Protein AF-A0A923IPF2-F1 (afdb_monomer_lite)

Secondary structure (DSSP, 8-state):
--HHHHSSTTHHHHHHHHHHSEEESSTT-S-EEEEEE--HHHHHHHHHHHHTT----SHHHHHHHHHHHHHHHHHHHHHHSSPPPP---EEEEE-S---HHHHHHHHHHHHHHTTTEEEEEEES-HHHHHHHHH-TT----

Structure (mmCIF, N/CA/C/O backbone):
data_AF-A0A923IPF2-F1
#
_entry.id   AF-A0A923IPF2-F1
#
loop_
_atom_site.group_PDB
_atom_site.id
_atom_site.type_symbol
_at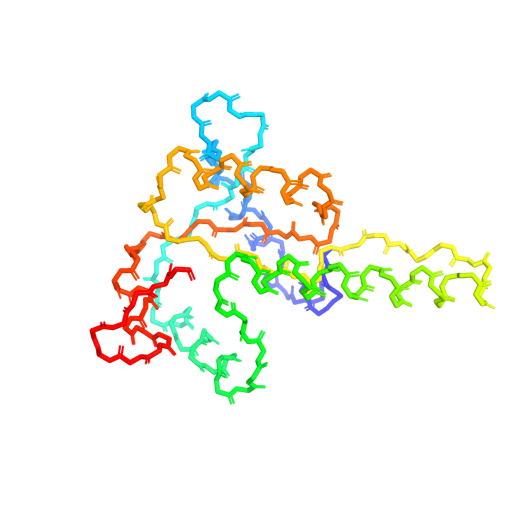om_site.label_atom_id
_atom_site.label_alt_id
_atom_site.label_comp_id
_atom_site.label_asym_id
_atom_site.label_entity_id
_atom_site.label_seq_id
_atom_site.pdbx_PDB_ins_code
_atom_site.Cartn_x
_atom_site.Cartn_y
_atom_site.Cartn_z
_atom_site.occupancy
_atom_site.B_iso_or_equiv
_atom_site.auth_seq_id
_atom_site.auth_comp_id
_atom_site.auth_asym_id
_atom_site.auth_atom_id
_atom_site.pdbx_PDB_model_num
ATOM 1 N N . MET A 1 1 ? 7.835 1.726 -13.791 1.00 77.25 1 MET A N 1
ATOM 2 C CA . MET A 1 1 ? 6.534 1.223 -13.284 1.00 77.25 1 MET A CA 1
ATOM 3 C C . MET A 1 1 ? 6.360 -0.240 -13.709 1.00 77.25 1 MET A C 1
ATOM 5 O O . MET A 1 1 ? 7.258 -0.771 -14.358 1.00 77.25 1 MET A O 1
ATOM 9 N N . PRO A 1 2 ? 5.300 -0.971 -13.310 1.00 80.44 2 PRO A N 1
ATOM 10 C CA . PRO A 1 2 ? 4.988 -2.264 -13.922 1.00 80.44 2 PRO A CA 1
ATOM 11 C C . PRO A 1 2 ? 4.687 -2.115 -15.422 1.00 80.44 2 PRO A C 1
ATOM 13 O O . PRO A 1 2 ? 3.990 -1.182 -15.810 1.00 80.44 2 PRO A O 1
ATOM 16 N N . LYS A 1 3 ? 5.140 -3.061 -16.258 1.00 82.31 3 LYS A N 1
ATOM 17 C CA . LYS A 1 3 ? 4.941 -3.012 -17.723 1.00 82.31 3 LYS A CA 1
ATOM 18 C C . LYS A 1 3 ? 3.469 -2.905 -18.137 1.00 82.31 3 LYS A C 1
ATOM 20 O O . LYS A 1 3 ? 3.156 -2.226 -19.107 1.00 82.31 3 LYS A O 1
ATOM 25 N N . SER A 1 4 ? 2.567 -3.559 -17.405 1.00 83.62 4 SER A N 1
ATOM 26 C CA . SER A 1 4 ? 1.121 -3.481 -17.654 1.00 83.62 4 SER A CA 1
ATOM 27 C C . SER A 1 4 ? 0.564 -2.074 -17.441 1.00 83.62 4 SER A C 1
ATOM 29 O O . SER A 1 4 ? -0.339 -1.667 -18.153 1.00 83.62 4 SER A O 1
ATOM 31 N N . VAL A 1 5 ? 1.125 -1.317 -16.495 1.00 81.62 5 VAL A N 1
ATOM 32 C CA . VAL A 1 5 ? 0.741 0.078 -16.243 1.00 81.62 5 VAL A CA 1
ATOM 33 C C . VAL A 1 5 ? 1.341 1.004 -17.300 1.00 81.62 5 VAL A C 1
ATOM 35 O O . VAL A 1 5 ? 0.692 1.948 -17.728 1.00 81.62 5 VAL A O 1
ATOM 38 N N . GLU A 1 6 ? 2.571 0.731 -17.738 1.00 82.00 6 GLU A N 1
ATOM 39 C CA . GLU A 1 6 ? 3.253 1.516 -18.780 1.00 82.00 6 GLU A CA 1
ATOM 40 C C . GLU A 1 6 ? 2.613 1.352 -20.164 1.00 82.00 6 GLU A C 1
ATOM 42 O O . GLU A 1 6 ? 2.660 2.275 -20.969 1.00 82.00 6 GLU A O 1
ATOM 47 N N . SER A 1 7 ? 2.021 0.187 -20.434 1.00 86.56 7 SER A N 1
ATOM 48 C CA . SER A 1 7 ? 1.327 -0.112 -21.694 1.00 86.56 7 SER A CA 1
ATOM 49 C C . SER A 1 7 ? -0.161 0.252 -21.683 1.00 86.56 7 SER A C 1
ATOM 51 O O . SER A 1 7 ? -0.789 0.230 -22.740 1.00 86.56 7 SER A O 1
ATOM 53 N N . ASP A 1 8 ? -0.731 0.608 -20.527 1.00 89.19 8 ASP A N 1
ATOM 54 C CA . ASP A 1 8 ? -2.112 1.084 -20.440 1.00 89.19 8 ASP A CA 1
ATOM 55 C C . ASP A 1 8 ? -2.200 2.521 -20.999 1.00 89.19 8 ASP A C 1
ATOM 57 O O . ASP A 1 8 ? -1.417 3.382 -20.584 1.00 89.19 8 ASP A O 1
ATOM 61 N N . PRO A 1 9 ? -3.163 2.834 -21.888 1.00 88.94 9 PRO A N 1
ATOM 62 C CA . PRO A 1 9 ? -3.359 4.188 -22.415 1.00 88.94 9 PRO A CA 1
ATOM 63 C C . PRO A 1 9 ? -3.550 5.266 -21.335 1.00 88.94 9 PRO A C 1
ATOM 65 O O . PRO A 1 9 ? -3.252 6.438 -21.562 1.00 88.94 9 PRO A O 1
ATOM 68 N N . ARG A 1 10 ? -4.020 4.883 -20.142 1.00 89.81 10 ARG A N 1
ATOM 69 C CA . ARG A 1 10 ? -4.209 5.769 -18.982 1.00 89.81 10 ARG A CA 1
ATOM 70 C C . ARG A 1 10 ? -2.932 5.955 -18.160 1.00 89.81 10 ARG A C 1
ATOM 72 O O . ARG A 1 10 ? -2.909 6.789 -17.255 1.00 89.81 10 ARG A O 1
ATOM 79 N N . GLY A 1 11 ? -1.863 5.217 -18.462 1.00 85.56 11 GLY A N 1
ATOM 80 C CA . GLY A 1 11 ? -0.582 5.247 -17.753 1.00 85.56 11 GLY A CA 1
ATOM 81 C C . GLY A 1 11 ? -0.002 6.657 -17.570 1.00 85.56 11 GLY A C 1
ATOM 82 O O . GLY A 1 11 ? 0.313 7.027 -16.436 1.00 85.56 11 GLY A O 1
ATOM 83 N N . PRO A 1 12 ? 0.080 7.501 -18.619 1.00 86.06 12 PRO A N 1
ATOM 84 C CA . PRO A 1 12 ? 0.563 8.876 -18.482 1.00 86.06 12 PRO A CA 1
ATOM 85 C C . PRO A 1 12 ? -0.293 9.739 -17.545 1.00 86.06 12 PRO A C 1
ATOM 87 O O . PRO A 1 12 ? 0.246 10.552 -16.792 1.00 86.06 12 PRO A O 1
ATOM 90 N N . GLN A 1 13 ? -1.617 9.559 -17.559 1.00 86.44 13 GLN A N 1
ATOM 91 C CA . GLN A 1 13 ? -2.526 10.300 -16.683 1.00 86.44 13 GLN A CA 1
ATOM 92 C C . GLN A 1 13 ? -2.397 9.841 -15.229 1.00 86.44 13 GLN A C 1
ATOM 94 O O . GLN A 1 13 ? -2.332 10.676 -14.330 1.00 86.44 13 GLN A O 1
ATOM 99 N N . LEU A 1 14 ? -2.271 8.532 -14.998 1.00 86.12 14 LEU A N 1
ATOM 100 C CA . LEU A 1 14 ? -1.982 7.984 -13.675 1.00 86.12 14 LEU A CA 1
ATOM 101 C C . LEU A 1 14 ? -0.670 8.549 -13.118 1.00 86.12 14 LEU A C 1
ATOM 103 O O . LEU A 1 14 ? -0.637 9.005 -11.979 1.00 86.12 14 LEU A O 1
ATOM 107 N N . LEU A 1 15 ? 0.398 8.564 -13.922 1.00 83.44 15 LEU A N 1
ATOM 108 C CA . LEU A 1 15 ? 1.685 9.130 -13.516 1.00 83.44 15 LEU A CA 1
ATOM 109 C C . LEU A 1 15 ? 1.562 10.606 -13.145 1.00 83.44 15 LEU A C 1
ATOM 111 O O . LEU A 1 15 ? 2.037 10.996 -12.080 1.00 83.44 15 LEU A O 1
ATOM 115 N N . ARG A 1 16 ? 0.871 11.407 -13.968 1.00 85.00 16 ARG A N 1
ATOM 116 C CA . ARG A 1 16 ? 0.588 12.811 -13.641 1.00 85.00 16 ARG A CA 1
ATOM 117 C C . ARG A 1 16 ? -0.132 12.922 -12.301 1.00 85.00 16 ARG A C 1
ATOM 119 O O . ARG A 1 16 ? 0.372 13.608 -11.418 1.00 85.00 16 ARG A O 1
ATOM 126 N N . ASN A 1 17 ? -1.221 12.181 -12.105 1.00 84.69 17 ASN A N 1
ATOM 127 C CA . ASN A 1 17 ? -2.006 12.223 -10.870 1.00 84.69 17 ASN A CA 1
ATOM 128 C C . ASN A 1 17 ? -1.167 11.875 -9.630 1.00 84.69 17 ASN A C 1
ATOM 130 O O . ASN A 1 17 ? -1.261 12.579 -8.622 1.00 84.69 17 ASN A O 1
ATOM 134 N N . LEU A 1 18 ? -0.310 10.852 -9.728 1.00 83.62 18 LEU A N 1
ATOM 135 C CA . LEU A 1 18 ? 0.611 10.446 -8.661 1.00 83.62 18 LEU A CA 1
ATOM 136 C C . LEU A 1 18 ? 1.695 11.499 -8.379 1.00 83.62 18 LEU A C 1
ATOM 138 O O . LEU A 1 18 ? 2.171 11.596 -7.253 1.00 83.62 18 LEU A O 1
ATOM 142 N N . THR A 1 19 ? 2.086 12.299 -9.373 1.00 84.19 19 THR A N 1
ATOM 143 C CA . THR A 1 19 ? 3.084 13.370 -9.194 1.00 84.19 19 THR A CA 1
ATOM 144 C C . THR A 1 19 ? 2.495 14.712 -8.759 1.00 84.19 19 THR A C 1
ATOM 146 O O . THR A 1 19 ? 3.188 15.499 -8.123 1.00 84.19 19 THR A O 1
ATOM 149 N N . THR A 1 20 ? 1.225 14.990 -9.067 1.00 85.12 20 THR A N 1
ATOM 150 C CA . THR A 1 20 ? 0.578 16.277 -8.757 1.00 85.12 20 THR A CA 1
ATOM 151 C C . THR A 1 20 ? 0.094 16.358 -7.308 1.00 85.12 20 THR A C 1
ATOM 153 O O . THR A 1 20 ? 0.134 17.428 -6.706 1.00 85.12 20 THR A O 1
ATOM 156 N N . HIS A 1 21 ? -0.318 15.237 -6.712 1.00 84.75 21 HIS A N 1
ATOM 157 C CA . HIS A 1 21 ? -0.905 15.202 -5.366 1.00 84.75 21 HIS A CA 1
ATOM 158 C C . HIS A 1 21 ? 0.072 14.667 -4.318 1.00 84.75 21 HIS A C 1
ATOM 160 O O . HIS A 1 21 ? -0.275 13.819 -3.499 1.00 84.75 21 HIS A O 1
ATOM 166 N N . ILE A 1 22 ? 1.317 15.146 -4.346 1.00 90.44 22 ILE A N 1
ATOM 167 C CA . ILE A 1 22 ? 2.341 14.725 -3.388 1.00 90.44 22 ILE A CA 1
ATOM 168 C C . ILE A 1 22 ? 2.198 15.507 -2.073 1.00 90.44 22 ILE A C 1
ATOM 170 O O . ILE A 1 22 ? 2.011 16.729 -2.052 1.00 90.44 22 ILE A O 1
ATOM 174 N N . ARG A 1 23 ? 2.307 14.787 -0.954 1.00 89.94 23 ARG A N 1
ATOM 175 C CA . ARG A 1 23 ? 2.449 15.333 0.401 1.00 89.94 23 ARG A CA 1
ATOM 176 C C . ARG A 1 23 ? 3.635 14.676 1.088 1.00 89.94 23 ARG A C 1
ATOM 178 O O . ARG A 1 23 ? 3.929 13.511 0.830 1.00 89.94 23 ARG A O 1
ATOM 185 N N . LEU A 1 24 ? 4.306 15.409 1.972 1.00 91.25 24 LEU A N 1
ATOM 186 C CA . LEU A 1 24 ? 5.349 14.812 2.802 1.00 91.25 24 LEU A CA 1
ATOM 187 C C . LEU A 1 24 ? 4.743 13.705 3.673 1.00 91.25 24 LEU A C 1
ATOM 189 O O . LEU A 1 24 ? 3.622 13.831 4.182 1.00 91.25 24 LEU A O 1
ATOM 193 N N . LEU A 1 25 ? 5.492 12.615 3.838 1.00 89.81 25 LEU A N 1
ATOM 194 C CA . LEU A 1 25 ? 5.092 11.495 4.685 1.00 89.81 25 LEU A CA 1
ATOM 195 C C . LEU A 1 25 ? 4.852 11.957 6.133 1.00 89.81 25 LEU A C 1
ATOM 197 O O . LEU A 1 25 ? 3.851 11.577 6.734 1.00 89.81 25 LEU A O 1
ATOM 201 N N . ARG A 1 26 ? 5.729 12.825 6.644 1.00 86.94 26 ARG A N 1
ATOM 202 C CA . ARG A 1 26 ? 5.623 13.563 7.916 1.00 86.94 26 ARG A CA 1
ATOM 203 C C . ARG A 1 26 ? 6.290 14.933 7.757 1.00 86.94 26 ARG A C 1
ATOM 205 O O . ARG A 1 26 ? 7.039 15.112 6.798 1.00 86.94 26 ARG A O 1
ATOM 212 N N . GLN A 1 27 ? 6.050 15.872 8.676 1.00 80.31 27 GLN A N 1
ATOM 213 C CA . GLN A 1 27 ? 6.526 17.264 8.554 1.00 80.31 27 GLN A CA 1
ATOM 214 C C . GLN A 1 27 ? 8.040 17.391 8.300 1.00 80.31 27 GLN A C 1
ATOM 216 O O . GLN A 1 27 ? 8.454 18.254 7.537 1.00 80.31 27 GLN A O 1
ATOM 221 N N . GLU A 1 28 ? 8.851 16.511 8.886 1.00 84.56 28 GLU A N 1
ATOM 222 C CA . GLU A 1 28 ? 10.317 16.524 8.756 1.00 84.56 28 GLU A CA 1
ATOM 223 C C . GLU A 1 28 ? 10.862 15.488 7.755 1.00 84.56 28 GLU A C 1
ATOM 225 O O . GLU A 1 28 ? 12.066 15.236 7.719 1.00 84.56 28 GLU A O 1
ATOM 230 N N . SER A 1 29 ? 10.004 14.797 6.997 1.00 85.19 29 SER A N 1
ATOM 231 C CA . SER A 1 29 ? 10.480 13.799 6.034 1.00 85.19 29 SER A CA 1
ATOM 232 C C . SER A 1 29 ? 10.816 14.440 4.697 1.00 85.19 29 SER A C 1
ATOM 234 O O . SER A 1 29 ? 10.097 15.302 4.207 1.00 85.19 29 SER A O 1
ATOM 236 N N . GLU A 1 30 ? 11.868 13.937 4.061 1.00 87.56 30 GLU A N 1
ATOM 237 C CA . GLU A 1 30 ? 12.219 14.251 2.672 1.00 87.56 30 GLU A CA 1
ATOM 238 C C . GLU A 1 30 ? 11.399 13.420 1.669 1.00 87.56 30 GLU A C 1
ATOM 240 O O . GLU A 1 30 ? 11.456 13.651 0.461 1.00 87.56 30 GLU A O 1
ATOM 245 N N . ILE A 1 31 ? 10.650 12.420 2.149 1.00 90.06 31 ILE A N 1
ATOM 246 C CA . ILE A 1 31 ? 9.885 11.510 1.300 1.00 90.06 31 ILE A CA 1
ATOM 247 C C . ILE A 1 31 ? 8.491 12.087 1.064 1.00 90.06 31 ILE A C 1
ATOM 249 O O . ILE A 1 31 ? 7.642 12.119 1.958 1.00 90.06 31 ILE A O 1
ATOM 253 N N . GLY A 1 32 ? 8.244 12.493 -0.179 1.00 91.25 32 GLY A N 1
ATOM 254 C CA . GLY A 1 32 ? 6.908 12.780 -0.682 1.00 91.25 32 GLY A CA 1
ATOM 255 C C . GLY A 1 32 ? 6.184 11.502 -1.102 1.00 91.25 32 GLY A C 1
ATOM 256 O O . GLY A 1 32 ? 6.755 10.663 -1.798 1.00 91.25 32 GLY A O 1
ATOM 257 N N . ILE A 1 33 ? 4.917 11.369 -0.714 1.00 92.94 33 ILE A N 1
ATOM 258 C CA . ILE A 1 33 ? 4.030 10.297 -1.170 1.00 92.94 33 ILE A CA 1
ATOM 259 C C . ILE A 1 33 ? 2.775 10.877 -1.838 1.00 92.94 33 ILE A C 1
ATOM 261 O O . ILE A 1 33 ? 2.273 11.915 -1.394 1.00 92.94 33 ILE A O 1
ATOM 265 N N . PRO A 1 34 ? 2.252 10.242 -2.900 1.00 94.12 34 PRO A N 1
ATOM 266 C CA . PRO A 1 34 ? 0.958 10.593 -3.468 1.00 94.12 34 PRO A CA 1
ATOM 267 C C . PRO A 1 34 ? -0.174 10.391 -2.461 1.00 94.12 34 PRO A C 1
ATOM 269 O O . PRO A 1 34 ? -0.189 9.416 -1.702 1.00 94.12 34 PRO A O 1
ATOM 272 N N . VAL A 1 35 ? -1.148 11.292 -2.519 1.00 93.00 35 VAL A N 1
ATOM 273 C CA . VAL A 1 35 ? -2.436 11.185 -1.836 1.00 93.00 35 VAL A CA 1
ATOM 274 C C . VAL A 1 35 ? -3.517 10.884 -2.868 1.00 93.00 35 VAL A C 1
ATOM 276 O O . VAL A 1 35 ? -3.547 11.502 -3.932 1.00 93.00 35 VAL A O 1
ATOM 279 N N . ALA A 1 36 ? -4.386 9.925 -2.565 1.00 91.38 36 ALA A N 1
ATOM 280 C CA . ALA A 1 36 ? -5.497 9.539 -3.420 1.00 91.38 36 ALA A CA 1
ATOM 281 C C . ALA A 1 36 ? -6.806 9.477 -2.625 1.00 91.38 36 ALA A C 1
ATOM 283 O O . ALA A 1 36 ? -6.862 8.878 -1.550 1.00 91.38 36 ALA A O 1
ATOM 284 N N . GLY A 1 37 ? -7.863 10.056 -3.193 1.00 92.00 37 GLY A N 1
ATOM 285 C CA . GLY A 1 37 ? -9.220 9.911 -2.678 1.00 92.00 37 GLY A CA 1
ATOM 286 C C . GLY A 1 37 ? -9.718 8.470 -2.800 1.00 92.00 37 GLY A C 1
ATOM 287 O O . GLY A 1 37 ? -9.369 7.757 -3.747 1.00 92.00 37 GLY A O 1
ATOM 288 N N . MET A 1 38 ? -10.546 8.032 -1.851 1.00 92.62 38 MET A N 1
ATOM 289 C CA . MET A 1 38 ? -11.202 6.728 -1.934 1.00 92.62 38 MET A CA 1
ATOM 290 C C . MET A 1 38 ? -12.412 6.806 -2.877 1.00 92.62 38 MET A C 1
ATOM 292 O O . MET A 1 38 ? -13.420 7.422 -2.541 1.00 92.62 38 MET A O 1
ATOM 296 N N . THR A 1 39 ? -12.323 6.170 -4.047 1.00 93.25 39 THR A N 1
ATOM 297 C CA . THR A 1 39 ? -13.455 6.016 -4.982 1.00 93.25 39 THR A CA 1
ATOM 298 C C . THR A 1 39 ? -14.072 4.622 -4.878 1.00 93.25 39 THR A C 1
ATOM 300 O O . THR A 1 39 ? -13.476 3.707 -4.300 1.00 93.25 39 THR A O 1
ATOM 303 N N . LEU A 1 40 ? -15.260 4.431 -5.462 1.00 93.44 40 LEU A N 1
ATOM 304 C CA . LEU A 1 40 ? -15.918 3.123 -5.493 1.00 93.44 40 LEU A CA 1
ATOM 305 C C . LEU A 1 40 ? -15.075 2.085 -6.249 1.00 93.44 40 LEU A C 1
ATOM 307 O O . LEU A 1 40 ? -14.894 0.969 -5.766 1.00 93.44 40 LEU A O 1
ATOM 311 N N . GLU A 1 41 ? -14.498 2.471 -7.384 1.00 93.44 41 GLU A N 1
ATOM 312 C CA . G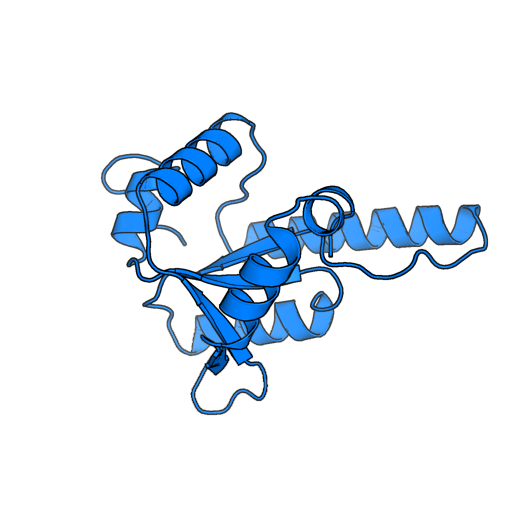LU A 1 41 ? -13.663 1.609 -8.223 1.00 93.44 41 GLU A CA 1
ATOM 313 C C . GLU A 1 41 ? -12.377 1.209 -7.497 1.00 93.44 41 GLU A C 1
ATOM 315 O O . GLU A 1 41 ? -11.950 0.054 -7.564 1.00 93.44 41 GLU A O 1
ATOM 320 N N . LEU A 1 42 ? -11.764 2.145 -6.762 1.00 93.06 42 LEU A N 1
ATOM 321 C CA . LEU A 1 42 ? -10.608 1.836 -5.927 1.00 93.06 42 LEU A CA 1
ATOM 322 C C . LEU A 1 42 ? -10.997 0.860 -4.813 1.00 93.06 42 LEU A C 1
ATOM 324 O O . LEU A 1 42 ? -10.303 -0.131 -4.597 1.00 93.06 42 LEU A O 1
ATOM 328 N N . ALA A 1 43 ? -12.123 1.095 -4.141 1.00 95.38 43 ALA A N 1
ATOM 329 C CA . ALA A 1 43 ? -12.615 0.213 -3.092 1.00 95.38 43 ALA A CA 1
ATOM 330 C C . ALA A 1 43 ? -12.885 -1.213 -3.613 1.00 95.38 43 ALA A C 1
ATOM 332 O O . ALA A 1 43 ? -12.497 -2.192 -2.971 1.00 95.38 43 ALA A O 1
ATOM 333 N N . GLU A 1 44 ? -13.493 -1.351 -4.792 1.00 96.50 44 GLU A N 1
ATOM 334 C CA . GLU A 1 44 ? -13.705 -2.639 -5.465 1.00 96.50 44 GLU A CA 1
ATOM 335 C C . GLU A 1 44 ? -12.392 -3.331 -5.828 1.00 96.50 44 GLU A C 1
ATOM 337 O O . GLU A 1 44 ? -12.218 -4.516 -5.528 1.00 96.50 44 GLU A O 1
ATOM 342 N N . ALA A 1 45 ? -11.437 -2.595 -6.402 1.00 95.25 45 ALA A N 1
ATOM 343 C CA . ALA A 1 45 ? -10.122 -3.127 -6.741 1.00 95.25 45 ALA A CA 1
ATOM 344 C C . ALA A 1 45 ? -9.376 -3.638 -5.498 1.00 95.25 45 ALA A C 1
ATOM 346 O O . ALA A 1 45 ? -8.775 -4.715 -5.530 1.00 95.25 45 ALA A O 1
ATOM 347 N N . LEU A 1 46 ? -9.454 -2.907 -4.382 1.00 95.62 46 LEU A N 1
ATOM 348 C CA . LEU A 1 46 ? -8.851 -3.304 -3.110 1.00 95.62 46 LEU A CA 1
ATOM 349 C C . LEU A 1 46 ? -9.507 -4.559 -2.524 1.00 95.62 46 LEU A C 1
ATOM 351 O O . LEU A 1 46 ? -8.795 -5.478 -2.111 1.00 95.62 46 LEU A O 1
ATOM 355 N N . ARG A 1 47 ? -10.844 -4.650 -2.546 1.00 95.75 47 ARG A N 1
ATOM 356 C CA . ARG A 1 47 ? -11.568 -5.860 -2.120 1.00 95.75 47 ARG A CA 1
ATOM 357 C C . ARG A 1 47 ? -11.216 -7.066 -2.985 1.00 95.75 47 ARG A C 1
ATOM 359 O O . ARG A 1 47 ? -10.947 -8.144 -2.455 1.00 95.75 47 ARG A O 1
ATOM 366 N N . SER A 1 48 ? -11.152 -6.881 -4.303 1.00 96.69 48 SER A N 1
ATOM 367 C CA . SER A 1 48 ? -10.744 -7.932 -5.235 1.00 96.69 48 SER A CA 1
ATOM 368 C C . SER A 1 48 ? -9.319 -8.409 -4.935 1.00 96.69 48 SER A C 1
ATOM 370 O O . SER A 1 48 ? -9.098 -9.607 -4.767 1.00 96.69 48 SER A O 1
ATOM 372 N N . ALA A 1 49 ? -8.357 -7.494 -4.781 1.00 95.81 49 ALA A N 1
ATOM 373 C CA . ALA A 1 49 ? -6.976 -7.839 -4.437 1.00 95.81 49 ALA A CA 1
ATOM 374 C C . ALA A 1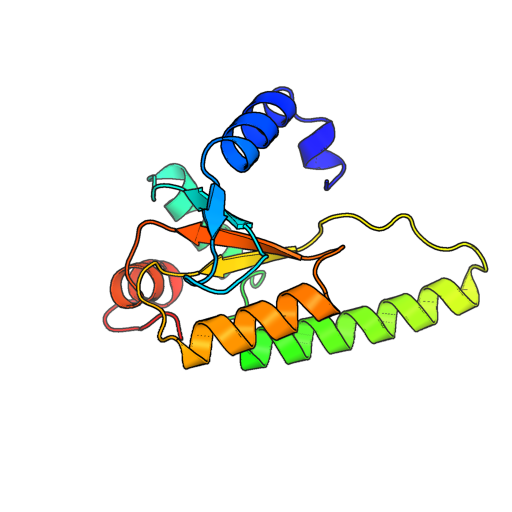 49 ? -6.876 -8.582 -3.092 1.00 95.81 49 ALA A C 1
ATOM 376 O O . ALA A 1 49 ? -6.097 -9.529 -2.953 1.00 95.81 49 ALA A O 1
ATOM 377 N N . TYR A 1 50 ? -7.684 -8.187 -2.104 1.00 95.19 50 TYR A N 1
ATOM 378 C CA . TYR A 1 50 ? -7.761 -8.883 -0.823 1.00 95.19 50 TYR A CA 1
ATOM 379 C C . TYR A 1 50 ? -8.300 -10.309 -0.974 1.00 95.19 50 TYR A C 1
ATOM 381 O O . TYR A 1 50 ? -7.650 -11.248 -0.515 1.00 95.19 50 TYR A O 1
ATOM 389 N N . SER A 1 51 ? -9.423 -10.492 -1.678 1.00 94.62 51 SER A N 1
ATOM 390 C CA . SER A 1 51 ? -10.001 -11.821 -1.938 1.00 94.62 51 SER A CA 1
ATOM 391 C C . SER A 1 51 ? -9.057 -12.748 -2.714 1.00 94.62 51 SER A C 1
ATOM 393 O O . SER A 1 51 ? -9.049 -13.955 -2.486 1.00 94.62 51 SER A O 1
ATOM 395 N N . ALA A 1 52 ? -8.194 -12.183 -3.562 1.00 96.12 52 ALA A N 1
ATOM 396 C CA . ALA A 1 52 ? -7.164 -12.910 -4.299 1.00 96.12 52 ALA A CA 1
ATOM 397 C C . ALA A 1 52 ? -5.909 -13.235 -3.459 1.00 96.12 52 ALA A C 1
ATOM 399 O O . ALA A 1 52 ? -4.932 -13.765 -3.990 1.00 96.12 52 ALA A O 1
ATOM 400 N N . GLY A 1 53 ? -5.883 -12.885 -2.166 1.00 94.44 53 GLY A N 1
ATOM 401 C CA . GLY A 1 53 ? -4.740 -13.122 -1.277 1.00 94.44 53 GLY A CA 1
ATOM 402 C C . GLY A 1 53 ? -3.515 -12.251 -1.584 1.00 94.44 53 GLY A C 1
ATOM 403 O O . GLY A 1 53 ? -2.401 -12.583 -1.179 1.00 94.44 53 GLY A O 1
ATOM 404 N N . GLN A 1 54 ? -3.696 -11.143 -2.308 1.00 94.56 54 GLN A N 1
ATOM 405 C CA . GLN A 1 54 ? -2.608 -10.255 -2.739 1.00 94.56 54 GLN A CA 1
ATOM 406 C C . GLN A 1 54 ? -2.312 -9.136 -1.733 1.00 94.56 54 GLN A C 1
ATOM 408 O O . GLN A 1 54 ? -1.312 -8.430 -1.863 1.00 94.56 54 GLN A O 1
ATOM 413 N N . VAL A 1 55 ? -3.169 -8.976 -0.724 1.00 94.31 55 VAL A N 1
ATOM 414 C CA . VAL A 1 55 ? -3.050 -7.939 0.302 1.00 94.31 55 VAL A CA 1
ATOM 415 C C . VAL A 1 55 ? -2.430 -8.521 1.565 1.00 94.31 55 VAL A C 1
ATOM 417 O O . VAL A 1 55 ? -2.869 -9.541 2.096 1.00 94.31 55 VAL A O 1
ATOM 420 N N . VAL A 1 56 ? -1.424 -7.823 2.085 1.00 93.44 56 VAL A N 1
ATOM 421 C CA . VAL A 1 56 ? -0.839 -8.092 3.397 1.00 93.44 56 VAL A CA 1
ATOM 422 C C . VAL A 1 56 ? -1.297 -7.000 4.353 1.00 93.44 56 VAL A C 1
ATOM 424 O O . VAL A 1 56 ? -1.112 -5.818 4.082 1.00 93.44 56 VAL A O 1
ATOM 427 N N . ARG A 1 57 ? -1.898 -7.405 5.471 1.00 90.81 57 ARG A N 1
ATOM 428 C CA . ARG A 1 57 ? -2.259 -6.508 6.575 1.00 90.81 57 ARG A CA 1
ATOM 429 C C . ARG A 1 57 ? -1.055 -6.297 7.487 1.00 90.81 57 ARG A C 1
ATOM 431 O O . ARG A 1 57 ? -0.355 -7.270 7.743 1.00 90.81 57 ARG A O 1
ATOM 438 N N . SER A 1 58 ? -0.919 -5.097 8.036 1.00 89.75 58 SER A N 1
ATOM 439 C CA . SER A 1 58 ? 0.132 -4.635 8.943 1.00 89.75 58 SER A CA 1
ATOM 440 C C . SER A 1 58 ? 1.521 -4.427 8.383 1.00 89.75 58 SER A C 1
ATOM 442 O O . SER A 1 58 ? 2.020 -5.163 7.527 1.00 89.75 58 SER A O 1
ATOM 444 N N . LEU A 1 59 ? 2.160 -3.396 8.939 1.00 91.06 59 LEU A N 1
ATOM 445 C CA . LEU A 1 59 ? 3.506 -2.983 8.576 1.00 91.06 59 LEU A CA 1
ATOM 446 C C . LEU A 1 59 ? 4.524 -4.100 8.814 1.00 91.06 59 LEU A C 1
ATOM 448 O O . LEU A 1 59 ? 5.293 -4.432 7.922 1.00 91.06 59 LEU A O 1
ATOM 452 N N . GLU A 1 60 ? 4.465 -4.754 9.971 1.00 92.50 60 GLU A N 1
ATOM 453 C CA . GLU A 1 60 ? 5.382 -5.842 10.318 1.00 92.50 60 GLU A CA 1
ATOM 454 C C . GLU A 1 60 ? 5.328 -6.997 9.303 1.00 92.50 60 GLU A C 1
ATOM 456 O O . GLU A 1 60 ? 6.356 -7.532 8.877 1.00 92.50 60 GLU A O 1
ATOM 461 N N . LYS A 1 61 ? 4.124 -7.401 8.879 1.00 93.81 61 LYS A N 1
ATOM 462 C CA . LYS A 1 61 ? 3.989 -8.464 7.877 1.00 93.81 61 LYS A CA 1
ATOM 463 C C . LYS A 1 61 ? 4.454 -7.989 6.505 1.00 93.81 61 LYS A C 1
ATOM 465 O O . LYS A 1 61 ? 5.068 -8.779 5.784 1.00 93.81 61 LYS A O 1
ATOM 470 N N . ALA A 1 62 ? 4.196 -6.729 6.151 1.00 93.50 62 ALA A N 1
ATOM 471 C CA . ALA A 1 62 ? 4.696 -6.134 4.917 1.00 93.50 62 ALA A CA 1
ATOM 472 C C . ALA A 1 62 ? 6.234 -6.130 4.885 1.00 93.50 62 ALA A C 1
ATOM 474 O O . ALA A 1 62 ? 6.816 -6.601 3.909 1.00 93.50 62 ALA A O 1
ATOM 475 N N . GLU A 1 63 ? 6.896 -5.718 5.969 1.00 93.69 63 GLU A N 1
ATOM 476 C CA . GLU A 1 63 ? 8.358 -5.750 6.115 1.00 93.69 63 GLU A CA 1
ATOM 477 C C . GLU A 1 63 ? 8.914 -7.165 5.944 1.00 93.69 63 GLU A C 1
ATOM 479 O O . GLU A 1 63 ? 9.807 -7.395 5.126 1.00 93.69 63 GLU A O 1
ATOM 484 N N . ARG A 1 64 ? 8.348 -8.146 6.659 1.00 94.31 64 ARG A N 1
ATOM 485 C CA . ARG A 1 64 ? 8.769 -9.553 6.546 1.00 94.31 64 ARG A CA 1
ATOM 486 C C . ARG A 1 64 ? 8.612 -10.077 5.117 1.00 94.31 64 ARG A C 1
ATOM 488 O O . ARG A 1 64 ? 9.499 -10.773 4.618 1.00 94.31 64 ARG A O 1
ATOM 495 N N . LYS A 1 65 ? 7.501 -9.745 4.450 1.00 94.38 65 LYS A N 1
ATOM 496 C CA . LYS A 1 65 ? 7.226 -10.161 3.068 1.00 94.38 65 LYS A CA 1
ATOM 497 C C . LYS A 1 65 ? 8.215 -9.525 2.089 1.00 94.38 65 LYS A C 1
ATOM 499 O O . LYS A 1 65 ? 8.790 -10.241 1.271 1.00 94.38 65 LYS A O 1
ATOM 504 N N . LEU A 1 66 ? 8.461 -8.220 2.206 1.00 93.62 66 LEU A N 1
ATOM 505 C CA . LEU A 1 66 ? 9.422 -7.493 1.373 1.00 93.62 66 LEU A CA 1
ATOM 506 C C . LEU A 1 66 ? 10.851 -8.015 1.569 1.00 93.62 66 LEU A C 1
ATOM 508 O O . LEU A 1 66 ? 11.547 -8.257 0.586 1.00 93.62 66 LEU A O 1
ATOM 512 N N . ALA A 1 67 ? 11.262 -8.286 2.809 1.00 92.25 67 ALA A N 1
ATOM 513 C CA . ALA A 1 67 ? 12.575 -8.852 3.111 1.00 92.25 67 ALA A CA 1
ATOM 514 C C . ALA A 1 67 ? 12.747 -10.287 2.578 1.00 92.25 67 ALA A C 1
ATOM 516 O O . ALA A 1 67 ? 13.836 -10.680 2.156 1.00 92.25 67 ALA A O 1
ATOM 517 N N . ALA A 1 68 ? 11.692 -11.108 2.593 1.00 92.50 68 ALA A N 1
ATOM 518 C CA . ALA A 1 68 ? 11.731 -12.435 1.976 1.00 92.50 68 ALA A CA 1
ATOM 519 C C . ALA A 1 68 ? 11.901 -12.347 0.450 1.00 92.50 68 ALA A C 1
ATOM 521 O O . ALA A 1 68 ? 12.679 -13.098 -0.135 1.00 92.50 68 ALA A O 1
ATOM 522 N N . GLU A 1 69 ? 11.218 -11.402 -0.189 1.00 90.56 69 GLU A N 1
ATOM 523 C CA . GLU A 1 69 ? 11.300 -11.198 -1.636 1.00 90.56 69 GLU A CA 1
ATOM 524 C C . GLU A 1 69 ? 12.623 -10.606 -2.091 1.00 90.56 69 GLU A C 1
ATOM 526 O O . GLU A 1 69 ? 13.152 -11.024 -3.116 1.00 90.56 69 GLU A O 1
ATOM 531 N N . GLU A 1 70 ? 13.165 -9.653 -1.337 1.00 89.38 70 GLU A N 1
ATOM 532 C CA . GLU A 1 70 ? 14.499 -9.105 -1.570 1.00 89.38 70 GLU A CA 1
ATOM 533 C C . GLU A 1 70 ? 15.549 -10.221 -1.575 1.00 89.38 70 GLU A C 1
ATOM 535 O O . GLU A 1 70 ? 16.326 -10.322 -2.523 1.00 89.38 70 GLU A O 1
ATOM 540 N N . ARG A 1 71 ? 15.512 -11.121 -0.583 1.00 88.94 71 ARG A N 1
ATOM 541 C CA . ARG A 1 71 ? 16.407 -12.288 -0.536 1.00 88.94 71 ARG A CA 1
ATOM 542 C C . ARG A 1 71 ? 16.240 -13.192 -1.757 1.00 88.94 71 ARG A C 1
ATOM 544 O O . ARG A 1 71 ? 17.233 -13.567 -2.373 1.00 88.94 71 ARG A O 1
ATOM 551 N N . GLY A 1 72 ? 15.000 -13.507 -2.134 1.00 87.94 72 GLY A N 1
ATOM 552 C CA . GLY A 1 72 ? 14.720 -14.333 -3.312 1.00 87.94 72 GLY A CA 1
ATOM 553 C C . GLY A 1 72 ? 15.232 -13.711 -4.615 1.00 87.94 72 GLY A C 1
ATOM 554 O O . GLY A 1 72 ? 15.781 -14.413 -5.462 1.00 87.94 72 GLY A O 1
ATOM 555 N N . LEU A 1 73 ? 15.115 -12.389 -4.762 1.00 84.75 73 LEU A N 1
ATOM 556 C CA . LEU A 1 73 ? 15.661 -11.675 -5.916 1.00 84.75 73 LEU A CA 1
ATOM 557 C C . LEU A 1 73 ? 17.182 -11.669 -5.933 1.00 84.75 73 LEU A C 1
ATOM 559 O O . LEU A 1 73 ? 17.758 -11.980 -6.966 1.00 84.75 73 LEU A O 1
ATOM 563 N N . GLN A 1 74 ? 17.830 -11.395 -4.801 1.00 85.00 74 GLN A N 1
ATOM 564 C CA . GLN A 1 74 ? 19.291 -11.432 -4.711 1.00 85.00 74 GLN A CA 1
ATOM 565 C C . GLN A 1 74 ? 19.847 -12.814 -5.081 1.00 85.00 74 GLN A C 1
ATOM 567 O O . GLN A 1 74 ? 20.882 -12.908 -5.736 1.00 85.00 74 GLN A O 1
ATOM 572 N N . MET A 1 75 ? 19.158 -13.892 -4.695 1.00 84.88 75 MET A N 1
ATOM 573 C CA . MET A 1 75 ? 19.528 -15.250 -5.101 1.00 84.88 75 MET A CA 1
ATOM 574 C C . MET A 1 75 ? 19.386 -15.458 -6.614 1.00 84.88 75 MET A C 1
ATOM 576 O O . MET A 1 75 ? 20.292 -16.007 -7.234 1.00 84.88 75 MET A O 1
ATOM 580 N N . ALA A 1 76 ? 18.286 -14.994 -7.212 1.00 82.31 76 ALA A N 1
ATOM 581 C CA . ALA A 1 76 ? 18.055 -15.110 -8.652 1.00 82.31 76 ALA A CA 1
ATOM 582 C C . ALA A 1 76 ? 19.033 -14.255 -9.482 1.00 82.31 76 ALA A C 1
ATOM 584 O O . ALA A 1 76 ? 19.531 -14.711 -10.508 1.00 82.31 76 ALA A O 1
ATOM 585 N N . ASP A 1 77 ? 19.348 -13.039 -9.033 1.00 80.44 77 ASP A N 1
ATOM 586 C CA . ASP A 1 77 ? 20.271 -12.136 -9.730 1.00 80.44 77 ASP A CA 1
ATOM 587 C C . ASP A 1 77 ? 21.699 -12.706 -9.741 1.00 80.44 77 ASP A C 1
ATOM 589 O O . ASP A 1 77 ? 22.380 -12.655 -10.766 1.00 80.44 77 ASP A O 1
ATOM 593 N N . ARG A 1 78 ? 22.128 -13.351 -8.643 1.00 77.12 78 ARG A N 1
ATOM 594 C CA . ARG A 1 78 ? 23.409 -14.082 -8.581 1.00 77.12 78 ARG A CA 1
ATOM 595 C C . ARG A 1 78 ? 23.487 -15.243 -9.574 1.00 77.12 78 ARG A C 1
ATOM 597 O O . ARG A 1 78 ? 24.580 -15.562 -10.024 1.00 77.12 78 ARG A O 1
ATOM 604 N N . GLN A 1 79 ? 22.360 -15.873 -9.907 1.00 74.12 79 GLN A N 1
ATOM 605 C CA . GLN A 1 79 ? 22.318 -16.984 -10.863 1.00 74.12 79 GLN A CA 1
ATOM 606 C C . GLN A 1 79 ? 22.354 -16.520 -12.325 1.00 74.12 79 GLN A C 1
ATOM 608 O O . GLN A 1 79 ? 22.832 -17.257 -13.180 1.00 74.12 79 GLN A O 1
ATOM 613 N N . ILE A 1 80 ? 21.842 -15.321 -12.619 1.00 68.44 80 ILE A N 1
ATOM 614 C CA . ILE A 1 80 ? 21.662 -14.825 -13.994 1.00 68.44 80 ILE A CA 1
ATOM 615 C C . ILE A 1 80 ? 22.792 -13.862 -14.408 1.00 68.44 80 ILE A C 1
ATOM 617 O O . ILE A 1 80 ? 22.997 -13.635 -15.597 1.00 68.44 80 ILE A O 1
ATOM 621 N N . GLY A 1 81 ? 23.552 -13.302 -13.457 1.00 56.59 81 GLY A N 1
ATOM 622 C CA . GLY A 1 81 ? 24.712 -12.442 -13.739 1.00 56.59 81 GLY A CA 1
ATOM 623 C C . GLY A 1 81 ? 24.367 -11.068 -14.333 1.00 56.59 81 GLY A C 1
ATOM 624 O O . GLY A 1 81 ? 25.267 -10.289 -14.634 1.00 56.59 81 GLY A O 1
ATOM 625 N N . VAL A 1 82 ? 23.076 -10.747 -14.477 1.00 56.59 82 VAL A N 1
ATOM 626 C CA . VAL A 1 82 ? 22.577 -9.465 -14.991 1.00 56.59 82 VAL A CA 1
ATOM 627 C C . VAL A 1 82 ? 21.661 -8.833 -13.940 1.00 56.59 82 VAL A C 1
ATOM 629 O O . VAL A 1 82 ? 20.643 -9.438 -13.592 1.00 56.59 82 VAL A O 1
ATOM 632 N N . PRO A 1 83 ? 21.964 -7.617 -13.447 1.00 57.81 83 PRO A N 1
ATOM 633 C CA . PRO A 1 83 ? 21.070 -6.900 -12.547 1.00 57.81 83 PRO A CA 1
ATOM 634 C C . PRO A 1 83 ? 19.729 -6.629 -13.236 1.00 57.81 83 PRO A C 1
ATOM 636 O O . PRO A 1 83 ? 19.675 -6.024 -14.310 1.00 57.81 83 PRO A O 1
ATOM 639 N N . ARG A 1 84 ? 18.617 -7.047 -12.624 1.00 63.38 84 ARG A N 1
ATOM 640 C CA . ARG A 1 84 ? 17.287 -6.660 -13.107 1.00 63.38 84 ARG A CA 1
ATOM 641 C C . ARG A 1 84 ? 17.071 -5.165 -12.873 1.00 63.38 84 ARG A C 1
ATOM 643 O O . ARG A 1 84 ? 17.281 -4.666 -11.772 1.00 63.38 84 ARG A O 1
ATOM 650 N N . GLY A 1 85 ? 16.580 -4.464 -13.897 1.00 63.16 85 GLY A N 1
ATOM 651 C CA . GLY A 1 85 ? 16.154 -3.070 -13.769 1.00 63.16 85 GLY A CA 1
ATOM 652 C C . GLY A 1 85 ? 15.139 -2.908 -12.635 1.00 63.16 85 GLY A C 1
ATOM 653 O O . GLY A 1 85 ? 14.157 -3.658 -12.548 1.00 63.16 85 GLY A O 1
ATOM 654 N N . VAL A 1 86 ? 15.392 -1.947 -11.747 1.00 67.50 86 VAL A N 1
ATOM 655 C CA . VAL A 1 86 ? 14.579 -1.753 -10.549 1.00 67.50 86 VAL A CA 1
ATOM 656 C C . VAL A 1 86 ? 13.311 -0.986 -10.912 1.00 67.50 86 VAL A C 1
ATOM 658 O O . VAL A 1 86 ? 13.367 0.104 -11.473 1.00 67.50 86 VAL A O 1
ATOM 661 N N . ARG A 1 87 ? 12.147 -1.580 -10.627 1.00 80.38 87 ARG A N 1
ATOM 662 C CA . ARG A 1 87 ? 10.836 -0.972 -10.883 1.00 80.38 87 ARG A CA 1
ATOM 663 C C . ARG A 1 87 ? 9.903 -1.165 -9.700 1.00 80.38 87 ARG A C 1
ATOM 665 O O . ARG A 1 87 ? 9.936 -2.209 -9.038 1.00 80.38 87 ARG A O 1
ATOM 672 N N . VAL A 1 88 ? 8.992 -0.209 -9.528 1.00 85.69 88 VAL A N 1
ATOM 673 C CA . VAL A 1 88 ? 7.831 -0.356 -8.647 1.00 85.69 88 VAL A CA 1
ATOM 674 C C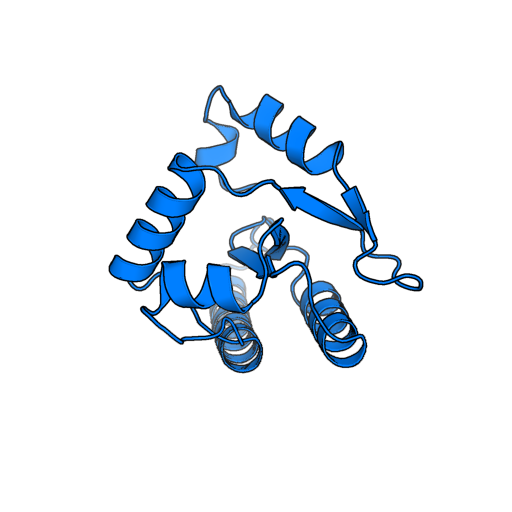 . VAL A 1 88 ? 7.100 -1.647 -9.005 1.00 85.69 88 VAL A C 1
ATOM 676 O O . VAL A 1 88 ? 6.758 -1.894 -10.161 1.00 85.69 88 VAL A O 1
ATOM 679 N N . SER A 1 89 ? 6.907 -2.488 -7.998 1.00 88.25 89 SER A N 1
ATOM 680 C CA . SER A 1 89 ? 6.204 -3.770 -8.103 1.00 88.25 89 SER A CA 1
ATOM 681 C C . SER A 1 89 ? 5.272 -4.022 -6.922 1.00 88.25 89 SER A C 1
ATOM 683 O O . SER A 1 89 ? 4.543 -5.010 -6.933 1.00 88.25 89 SER A O 1
ATOM 685 N N . ARG A 1 90 ? 5.297 -3.139 -5.916 1.00 92.50 90 ARG A N 1
ATOM 686 C CA . ARG A 1 90 ? 4.441 -3.184 -4.737 1.00 92.50 90 ARG A CA 1
ATOM 687 C C . ARG A 1 90 ? 3.877 -1.820 -4.419 1.00 92.50 90 ARG A C 1
ATOM 689 O O . ARG A 1 90 ? 4.559 -0.811 -4.585 1.00 92.50 90 ARG A O 1
ATOM 696 N N . LEU A 1 91 ? 2.639 -1.844 -3.943 1.00 94.19 91 LEU A N 1
ATOM 697 C CA . LEU A 1 91 ? 1.967 -0.699 -3.361 1.00 94.19 91 LEU A CA 1
ATOM 698 C C . LEU A 1 91 ? 1.938 -0.874 -1.848 1.00 94.19 91 LEU A C 1
ATOM 700 O O . LEU A 1 91 ? 1.625 -1.957 -1.352 1.00 94.19 91 LEU A O 1
ATOM 704 N N . LEU A 1 92 ? 2.271 0.195 -1.139 1.00 95.31 92 LEU A N 1
ATOM 705 C CA . LEU A 1 92 ? 2.053 0.325 0.291 1.00 95.31 92 LEU A CA 1
ATOM 706 C C . LEU A 1 92 ? 0.935 1.347 0.486 1.00 95.31 92 LEU A C 1
ATOM 708 O O . LEU A 1 92 ? 1.108 2.518 0.168 1.00 95.31 92 LEU A O 1
ATOM 712 N N . LEU A 1 93 ? -0.217 0.891 0.963 1.00 95.06 93 LEU A N 1
ATOM 713 C CA . LEU A 1 93 ? -1.393 1.736 1.141 1.00 95.06 93 LEU A CA 1
ATOM 714 C C . LEU A 1 93 ? -1.496 2.145 2.605 1.00 95.06 93 LEU A C 1
ATOM 716 O O . LEU A 1 93 ? -1.471 1.287 3.486 1.00 95.06 93 LEU A O 1
ATOM 720 N N . LEU A 1 94 ? -1.581 3.449 2.848 1.00 94.31 94 LEU A N 1
ATOM 721 C CA . LEU A 1 94 ? -1.627 4.038 4.183 1.00 94.31 94 LEU A CA 1
ATOM 722 C C . LEU A 1 94 ? -2.973 4.730 4.380 1.00 94.31 94 LEU A C 1
ATOM 724 O O . LEU A 1 94 ? -3.399 5.480 3.503 1.00 94.31 94 LEU A O 1
ATOM 728 N N . ALA A 1 95 ? -3.602 4.530 5.535 1.00 92.69 95 ALA A N 1
ATOM 729 C CA . ALA A 1 95 ? -4.672 5.413 5.989 1.00 92.69 95 ALA A CA 1
ATOM 730 C C . ALA A 1 95 ? -4.115 6.819 6.302 1.00 92.69 95 ALA A C 1
ATOM 732 O O . ALA A 1 95 ? -2.901 7.004 6.459 1.00 92.69 95 ALA A O 1
ATOM 733 N N . ASN A 1 96 ? -4.991 7.818 6.372 1.00 88.25 96 ASN A N 1
ATOM 734 C CA . ASN A 1 96 ? -4.619 9.214 6.624 1.00 88.25 96 ASN A CA 1
ATOM 735 C C . ASN A 1 96 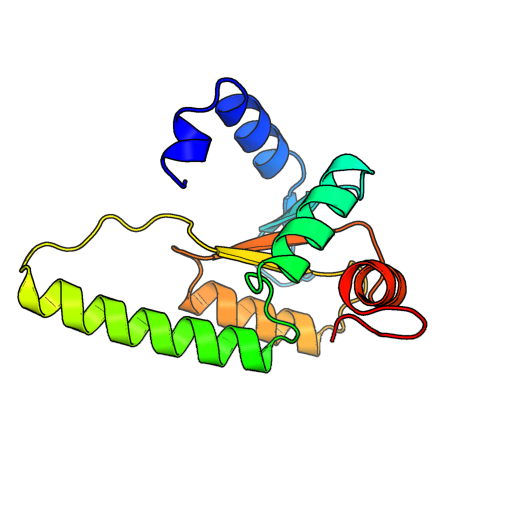? -4.130 9.478 8.069 1.00 88.25 96 ASN A C 1
ATOM 737 O O . ASN A 1 96 ? -3.306 10.372 8.274 1.00 88.25 96 ASN A O 1
ATOM 741 N N . GLU A 1 97 ? -4.565 8.681 9.046 1.00 83.62 97 GLU A N 1
ATOM 742 C CA . GLU A 1 97 ? -4.353 8.917 10.483 1.00 83.62 97 GLU A CA 1
ATOM 743 C C . GLU A 1 97 ? -3.272 8.020 11.112 1.00 83.62 97 GLU A C 1
ATOM 745 O O . GLU A 1 97 ? -3.493 7.272 12.059 1.00 83.62 97 GLU A O 1
ATOM 750 N N . GLY A 1 98 ? -2.048 8.105 10.593 1.00 83.81 98 GLY A N 1
ATOM 751 C CA . GLY A 1 98 ? -0.882 7.474 11.215 1.00 83.81 98 GLY A CA 1
ATOM 752 C C . GLY A 1 98 ? -0.283 8.297 12.363 1.00 83.81 98 GLY A C 1
ATOM 753 O O . GLY A 1 98 ? -0.203 9.522 12.298 1.00 83.81 98 GLY A O 1
ATOM 754 N N . SER A 1 99 ? 0.237 7.622 13.391 1.00 89.00 99 SER A N 1
ATOM 755 C CA . SER A 1 99 ? 1.091 8.275 14.396 1.00 89.00 99 SER A CA 1
ATOM 756 C C . SER A 1 99 ? 2.469 8.647 13.825 1.00 89.00 99 SER A C 1
ATOM 758 O O . SER A 1 99 ? 2.982 7.985 12.923 1.00 89.00 99 SER A O 1
ATOM 760 N N . GLU A 1 100 ? 3.150 9.631 14.418 1.00 89.06 100 GLU A N 1
ATOM 761 C CA . GLU A 1 100 ? 4.539 9.977 14.053 1.00 89.06 100 GLU A CA 1
ATOM 762 C C . GLU A 1 100 ? 5.494 8.774 14.132 1.00 89.06 100 GLU A C 1
ATOM 764 O O . GLU A 1 100 ? 6.358 8.575 13.276 1.00 89.06 100 GLU A O 1
ATOM 769 N N . ARG A 1 101 ? 5.319 7.911 15.145 1.00 90.88 101 ARG A N 1
ATOM 770 C CA . ARG A 1 101 ? 6.100 6.672 15.269 1.00 90.88 101 ARG A CA 1
ATOM 771 C C . ARG A 1 101 ? 5.858 5.744 14.082 1.00 90.88 101 ARG A C 1
ATOM 773 O O . ARG A 1 101 ? 6.819 5.175 13.572 1.00 90.88 101 ARG A O 1
ATOM 780 N N . PHE A 1 102 ? 4.605 5.600 13.660 1.00 90.75 102 PHE A N 1
ATOM 781 C CA . PHE A 1 102 ? 4.241 4.794 12.501 1.00 90.75 102 PHE A CA 1
ATOM 782 C C . PHE A 1 102 ? 4.871 5.362 11.225 1.00 90.75 102 PHE A C 1
ATOM 784 O O . PHE A 1 102 ? 5.566 4.637 10.519 1.00 90.75 102 PHE A O 1
ATOM 791 N N . TYR A 1 103 ? 4.753 6.669 10.976 1.00 91.75 103 TYR A N 1
ATOM 792 C CA . TYR A 1 103 ? 5.354 7.289 9.793 1.00 91.75 103 TYR A CA 1
ATOM 793 C C . TYR A 1 103 ? 6.882 7.183 9.754 1.00 91.75 103 TYR A C 1
ATOM 795 O O . TYR A 1 103 ? 7.433 6.967 8.676 1.00 91.75 103 TYR A O 1
ATOM 803 N N . ARG A 1 104 ? 7.577 7.218 10.900 1.00 92.12 104 ARG A N 1
ATOM 804 C CA . ARG A 1 104 ? 9.021 6.913 10.952 1.00 92.12 104 ARG A CA 1
ATOM 805 C C . ARG A 1 104 ? 9.345 5.485 10.507 1.00 92.12 104 ARG A C 1
ATOM 807 O O . ARG A 1 104 ? 10.348 5.271 9.830 1.00 92.12 104 ARG A O 1
ATOM 814 N N . GLN A 1 105 ? 8.514 4.510 10.868 1.00 93.50 105 GLN A N 1
ATOM 815 C CA . GLN A 1 105 ? 8.701 3.124 10.425 1.00 93.50 105 GLN A CA 1
ATOM 816 C C . GLN A 1 105 ? 8.431 2.981 8.921 1.00 93.50 105 GLN A C 1
ATOM 818 O O . GLN A 1 105 ? 9.211 2.342 8.218 1.00 93.50 105 GLN A O 1
ATOM 823 N N . ILE A 1 106 ? 7.392 3.648 8.403 1.00 93.88 106 ILE A N 1
ATOM 824 C CA . ILE A 1 106 ? 7.138 3.718 6.957 1.00 93.88 106 ILE A CA 1
ATOM 825 C C . ILE A 1 106 ? 8.321 4.352 6.218 1.00 93.88 106 ILE A C 1
ATOM 827 O O . ILE A 1 106 ? 8.755 3.827 5.195 1.00 93.88 106 ILE A O 1
ATOM 831 N N . GLU A 1 107 ? 8.876 5.446 6.742 1.00 93.88 107 GLU A N 1
ATOM 832 C CA . GLU A 1 107 ? 10.043 6.113 6.162 1.00 93.88 107 GLU A CA 1
ATOM 833 C C . GLU A 1 107 ? 11.241 5.159 6.083 1.00 93.88 107 GLU A C 1
ATOM 835 O O . GLU A 1 107 ? 11.868 5.042 5.030 1.00 93.88 107 GLU A O 1
ATOM 840 N N . ALA A 1 108 ? 11.525 4.421 7.159 1.00 93.56 108 ALA A N 1
ATOM 841 C CA . ALA A 1 108 ? 12.591 3.424 7.179 1.00 93.56 108 ALA A CA 1
ATOM 842 C C . ALA A 1 108 ? 12.365 2.306 6.142 1.00 93.56 108 ALA A C 1
ATOM 844 O O . ALA A 1 108 ? 13.293 1.942 5.412 1.00 93.56 108 ALA A O 1
ATOM 845 N N . LEU A 1 109 ? 11.131 1.802 6.020 1.00 94.00 109 LEU A N 1
ATOM 846 C CA . LEU A 1 109 ? 10.758 0.805 5.013 1.00 94.00 109 LEU A CA 1
ATOM 847 C C . LEU A 1 109 ? 10.975 1.343 3.593 1.00 94.00 109 LEU A C 1
ATOM 849 O O . LEU A 1 109 ? 11.563 0.651 2.760 1.00 94.00 109 LEU A O 1
ATOM 853 N N . LEU A 1 110 ? 10.547 2.576 3.314 1.00 93.19 110 LEU A N 1
ATOM 854 C CA . LEU A 1 110 ? 10.707 3.208 2.003 1.00 93.19 110 LEU A CA 1
ATOM 855 C C . LEU A 1 110 ? 12.166 3.537 1.681 1.00 93.19 110 LEU A C 1
ATOM 857 O O . LEU A 1 110 ? 12.572 3.367 0.538 1.00 93.19 110 LEU A O 1
ATOM 861 N N . ARG A 1 111 ? 13.000 3.920 2.651 1.00 91.81 111 ARG A N 1
ATOM 862 C CA . ARG A 1 111 ? 14.444 4.087 2.401 1.00 91.81 111 ARG A CA 1
ATOM 863 C C . ARG A 1 111 ? 15.112 2.759 2.038 1.00 91.81 111 ARG A C 1
ATOM 865 O O . ARG A 1 111 ? 15.994 2.733 1.187 1.00 91.81 111 ARG A O 1
ATOM 872 N N . ARG A 1 112 ? 14.655 1.650 2.627 1.00 91.12 112 ARG A N 1
ATOM 873 C CA . ARG A 1 112 ? 15.187 0.308 2.350 1.00 91.12 112 ARG A CA 1
ATOM 874 C C . ARG A 1 112 ? 14.671 -0.300 1.042 1.00 91.12 112 ARG A C 1
ATOM 876 O O . ARG A 1 112 ? 15.435 -0.925 0.315 1.00 91.12 112 ARG A O 1
ATOM 883 N N . HIS A 1 113 ? 13.380 -0.149 0.744 1.00 89.81 113 HIS A N 1
ATOM 884 C CA . HIS A 1 113 ? 12.700 -0.855 -0.354 1.00 89.81 113 HIS A CA 1
ATOM 885 C C . HIS A 1 113 ? 12.104 0.070 -1.432 1.00 89.81 113 HIS A C 1
ATOM 887 O O . HIS A 1 113 ? 11.477 -0.411 -2.381 1.00 89.81 113 HIS A O 1
ATOM 893 N N . GLY A 1 114 ? 12.307 1.384 -1.320 1.00 81.56 114 GLY A N 1
ATOM 894 C CA . GLY A 1 114 ? 11.696 2.437 -2.143 1.00 81.56 114 GLY A CA 1
ATOM 895 C C . GLY A 1 114 ? 11.820 2.274 -3.655 1.00 81.56 114 GLY A C 1
ATOM 896 O O . GLY A 1 114 ? 10.841 2.530 -4.351 1.00 81.56 114 GLY A O 1
ATOM 897 N N . PRO A 1 115 ? 12.925 1.739 -4.207 1.00 83.12 115 PRO A N 1
ATOM 898 C CA . PRO A 1 115 ? 12.997 1.475 -5.644 1.00 83.12 115 PRO A CA 1
ATOM 899 C C . PRO A 1 115 ? 11.906 0.517 -6.173 1.00 83.12 115 PRO A C 1
ATOM 901 O O . PRO A 1 115 ? 11.597 0.508 -7.366 1.00 83.12 115 PRO A O 1
ATOM 904 N N . ARG A 1 116 ? 11.311 -0.311 -5.300 1.00 87.38 116 ARG A N 1
ATOM 905 C CA . ARG A 1 116 ? 10.290 -1.314 -5.653 1.00 87.38 116 ARG A CA 1
ATOM 906 C C . ARG A 1 116 ? 8.925 -1.079 -5.012 1.00 87.38 116 ARG A C 1
ATOM 908 O O . ARG A 1 116 ? 7.957 -1.711 -5.452 1.00 87.38 116 ARG A O 1
ATOM 915 N N . VAL A 1 117 ? 8.847 -0.211 -4.010 1.00 92.56 117 VAL A N 1
ATOM 916 C CA . VAL A 1 117 ? 7.636 0.071 -3.237 1.00 92.56 117 VAL A CA 1
ATOM 917 C C . VAL A 1 117 ? 7.206 1.507 -3.492 1.00 92.56 117 VAL A C 1
ATOM 919 O O . VAL A 1 117 ? 7.942 2.438 -3.189 1.00 92.56 117 VAL A O 1
ATOM 922 N N . LEU A 1 118 ? 5.991 1.677 -4.007 1.00 92.19 118 LEU A N 1
ATOM 923 C CA . LEU A 1 118 ? 5.322 2.972 -4.055 1.00 92.19 118 LEU A CA 1
ATOM 924 C C . LEU A 1 118 ? 4.340 3.054 -2.886 1.00 92.19 118 LEU A C 1
ATOM 926 O O . LEU A 1 118 ? 3.394 2.268 -2.821 1.00 92.19 118 LEU A O 1
ATOM 930 N N . ALA A 1 119 ? 4.563 3.993 -1.971 1.00 94.56 119 ALA A N 1
ATOM 931 C CA . ALA A 1 119 ? 3.581 4.314 -0.943 1.00 94.56 119 ALA A CA 1
ATOM 932 C C . ALA A 1 119 ? 2.517 5.268 -1.489 1.00 94.56 119 ALA A C 1
ATOM 934 O O . ALA A 1 119 ? 2.845 6.202 -2.215 1.00 94.56 119 ALA A O 1
ATOM 935 N N . VAL A 1 120 ? 1.262 5.042 -1.113 1.00 94.06 120 VAL A N 1
ATOM 936 C CA . VAL A 1 120 ? 0.126 5.915 -1.422 1.00 94.06 120 VAL A CA 1
ATOM 937 C C . VAL A 1 120 ? -0.671 6.111 -0.141 1.00 94.06 120 VAL A C 1
ATOM 939 O O . VAL A 1 120 ? -1.053 5.136 0.510 1.00 94.06 120 VAL A O 1
ATOM 942 N N . ARG A 1 121 ? -0.920 7.368 0.226 1.00 94.12 121 ARG A N 1
ATOM 943 C CA . ARG A 1 121 ? -1.852 7.704 1.303 1.00 94.12 121 ARG A CA 1
ATOM 944 C C . ARG A 1 121 ? -3.256 7.788 0.726 1.00 94.12 121 ARG A C 1
ATOM 946 O O . ARG A 1 121 ? -3.475 8.460 -0.277 1.00 94.12 121 ARG A O 1
ATOM 953 N N . LEU A 1 122 ? -4.189 7.103 1.362 1.00 94.19 122 LEU A N 1
ATOM 954 C CA . LEU A 1 122 ? -5.596 7.120 1.009 1.00 94.19 122 LEU A CA 1
ATOM 955 C C . LEU A 1 122 ? -6.324 8.111 1.917 1.00 94.19 122 LEU A C 1
ATOM 957 O O . LEU A 1 122 ? -6.048 8.171 3.115 1.00 94.19 122 LEU A O 1
ATOM 961 N N . GLU A 1 123 ? -7.253 8.881 1.358 1.00 93.31 123 GLU A N 1
ATOM 962 C CA . GLU A 1 123 ? -8.143 9.766 2.124 1.00 93.31 123 GLU A CA 1
ATOM 963 C C . GLU A 1 123 ? -9.261 8.949 2.789 1.00 93.31 123 GLU A C 1
ATOM 965 O O . GLU A 1 123 ? -10.438 9.055 2.458 1.00 93.31 123 GLU A O 1
ATOM 970 N N . ILE A 1 124 ? -8.852 8.063 3.692 1.00 94.38 124 ILE A N 1
ATOM 971 C CA . ILE A 1 124 ? -9.698 7.213 4.524 1.00 94.38 124 ILE A CA 1
ATOM 972 C C . ILE A 1 124 ? -8.952 6.951 5.833 1.00 94.38 124 ILE A C 1
ATOM 974 O O . ILE A 1 124 ? -7.721 6.831 5.832 1.00 94.38 124 ILE A O 1
ATOM 978 N N . ASP A 1 125 ? -9.691 6.857 6.931 1.00 93.06 125 ASP A N 1
ATOM 979 C CA . ASP A 1 125 ? -9.141 6.516 8.237 1.00 93.06 125 ASP A CA 1
ATOM 980 C C . ASP A 1 125 ? -8.831 5.016 8.366 1.00 93.06 125 ASP A C 1
ATOM 982 O O . ASP A 1 125 ? -9.134 4.178 7.505 1.00 93.06 125 ASP A O 1
ATOM 986 N N . GLU A 1 126 ? -8.140 4.666 9.449 1.00 91.75 126 GLU A N 1
ATOM 987 C CA . GLU A 1 126 ? -7.728 3.289 9.714 1.00 91.75 126 GLU A CA 1
ATOM 988 C C . GLU A 1 126 ? -8.919 2.351 9.957 1.00 91.75 126 GLU A C 1
ATOM 990 O O . GLU A 1 126 ? -8.832 1.152 9.665 1.00 91.75 126 GLU A O 1
ATOM 995 N N . HIS A 1 127 ? -10.035 2.894 10.449 1.00 93.50 127 HIS A N 1
ATOM 996 C CA . HIS A 1 127 ? -11.287 2.176 10.645 1.00 93.50 127 HIS A CA 1
ATOM 997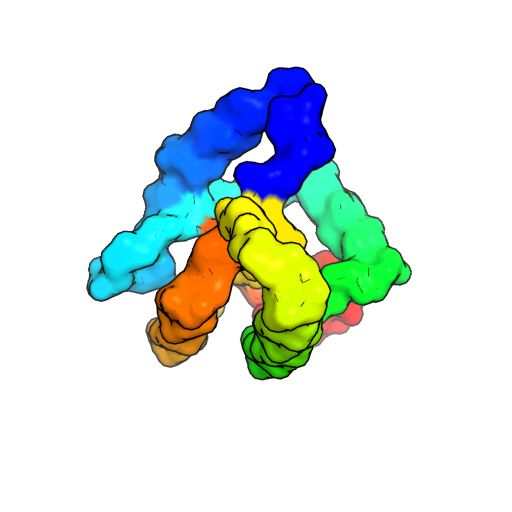 C C . HIS A 1 127 ? -11.956 1.873 9.308 1.00 93.50 127 HIS A C 1
ATOM 999 O O . HIS A 1 127 ? -12.154 0.706 8.989 1.00 93.50 127 HIS A O 1
ATOM 1005 N N . GLY A 1 128 ? -12.208 2.879 8.475 1.00 94.25 128 GLY A N 1
ATOM 1006 C CA . GLY A 1 128 ? -12.830 2.724 7.166 1.00 94.25 128 GLY A CA 1
ATOM 1007 C C . GLY A 1 128 ? -12.024 1.818 6.240 1.00 94.25 128 GLY A C 1
ATOM 1008 O O . GLY A 1 128 ? -12.590 0.942 5.584 1.00 94.25 128 GLY A O 1
ATOM 1009 N N . LEU A 1 129 ? -10.690 1.944 6.223 1.00 93.75 129 LEU A N 1
ATOM 1010 C CA . LEU A 1 129 ? -9.844 1.032 5.445 1.00 93.75 129 LEU A CA 1
ATOM 1011 C C . LEU A 1 129 ? -9.893 -0.398 5.998 1.00 93.75 129 LEU A C 1
ATOM 1013 O O . LEU A 1 129 ? -9.872 -1.372 5.240 1.00 93.75 129 LEU A O 1
ATOM 1017 N N . GLY A 1 130 ? -9.945 -0.530 7.323 1.00 93.19 130 GLY A N 1
ATOM 1018 C CA . GLY A 1 130 ? -10.023 -1.817 7.992 1.00 93.19 130 GLY A CA 1
ATOM 1019 C C . GLY A 1 130 ? -11.356 -2.526 7.761 1.00 93.19 130 GLY A C 1
ATOM 1020 O O . GLY A 1 130 ? -11.354 -3.724 7.478 1.00 93.19 130 GLY A O 1
ATOM 1021 N N . GLU A 1 131 ? -12.467 -1.799 7.804 1.00 95.00 131 GLU A N 1
ATOM 1022 C CA . GLU A 1 131 ? -13.803 -2.311 7.509 1.00 95.00 131 GLU A CA 1
ATOM 1023 C C . GLU A 1 131 ? -13.937 -2.735 6.053 1.00 95.00 131 GLU A C 1
ATOM 1025 O O . GLU A 1 131 ? -14.394 -3.846 5.773 1.00 95.00 131 GLU A O 1
ATOM 1030 N N . LEU A 1 132 ? -13.447 -1.894 5.138 1.00 93.94 132 LEU A N 1
ATOM 1031 C CA . LEU A 1 132 ? -13.444 -2.156 3.704 1.00 93.94 132 LEU A CA 1
ATOM 1032 C C . LEU A 1 132 ? -12.752 -3.479 3.347 1.00 93.94 132 LEU A C 1
ATOM 1034 O O . LEU A 1 132 ? -13.235 -4.213 2.483 1.00 93.94 132 LEU A O 1
ATOM 1038 N N . LEU A 1 133 ? -11.604 -3.760 3.969 1.00 93.44 133 LEU A N 1
ATOM 1039 C CA . LEU A 1 133 ? -10.750 -4.888 3.593 1.00 93.44 133 LEU A CA 1
ATOM 1040 C C . LEU A 1 133 ? -10.919 -6.119 4.480 1.00 93.44 133 LEU A C 1
ATOM 1042 O O . LEU A 1 133 ? -10.722 -7.234 4.009 1.00 93.44 133 LEU A O 1
ATOM 1046 N N . PHE A 1 134 ? -11.222 -5.945 5.764 1.00 92.00 134 PHE A N 1
ATOM 1047 C CA . PHE A 1 134 ? -11.146 -7.024 6.754 1.00 92.00 134 PHE A CA 1
ATOM 1048 C C . PHE A 1 134 ? -12.475 -7.302 7.464 1.00 92.00 134 PHE A C 1
ATOM 1050 O O . PHE A 1 134 ? -12.527 -8.235 8.272 1.00 92.00 134 PHE A O 1
ATOM 1057 N N . GLY A 1 135 ? -13.523 -6.532 7.158 1.00 91.06 135 GLY A N 1
ATOM 1058 C CA . GLY A 1 135 ? -14.870 -6.680 7.700 1.00 91.06 135 GLY A CA 1
ATOM 1059 C C . GLY A 1 135 ? -15.175 -5.767 8.897 1.00 91.06 135 GLY A C 1
ATOM 1060 O O . GLY A 1 135 ? -14.282 -5.079 9.395 1.00 91.06 135 GLY A O 1
ATOM 1061 N N . PRO A 1 136 ? -16.430 -5.767 9.380 1.00 90.81 136 PRO A N 1
ATOM 1062 C CA . PRO A 1 136 ? -16.928 -4.797 10.361 1.00 90.81 136 PRO A CA 1
ATOM 1063 C C . PRO A 1 136 ? -16.096 -4.721 11.650 1.00 90.81 136 PRO A C 1
ATOM 1065 O O . PRO A 1 136 ? -15.690 -5.752 12.197 1.00 90.81 136 PRO A O 1
ATOM 1068 N N . GLY A 1 137 ? -15.845 -3.502 12.145 1.00 89.00 137 GLY A N 1
ATOM 1069 C CA . GLY A 1 137 ? -15.106 -3.258 13.391 1.00 89.00 137 GLY A CA 1
ATOM 1070 C C . GLY A 1 137 ? -13.608 -3.588 13.335 1.00 89.00 137 GLY A C 1
ATOM 1071 O O . GLY A 1 137 ? -12.946 -3.686 14.373 1.00 89.00 137 GLY A O 1
ATOM 1072 N N . ARG A 1 138 ? -13.041 -3.807 12.142 1.00 91.19 138 ARG A N 1
ATOM 1073 C CA . ARG A 1 138 ? -11.609 -4.082 11.965 1.00 91.19 138 ARG A CA 1
ATOM 1074 C C . ARG A 1 138 ? -10.860 -2.804 11.613 1.00 91.19 138 ARG A C 1
ATOM 1076 O O . ARG A 1 138 ? -11.370 -1.952 10.910 1.00 91.19 138 ARG A O 1
ATOM 1083 N N . VAL A 1 139 ? -9.606 -2.731 12.055 1.00 88.50 139 VAL A N 1
ATOM 1084 C CA . VAL A 1 139 ? -8.709 -1.586 11.818 1.00 88.50 139 VAL A CA 1
ATOM 1085 C C . VAL A 1 139 ? -7.539 -1.983 10.919 1.00 88.50 139 VAL A C 1
ATOM 1087 O O . VAL A 1 139 ? -6.942 -3.052 11.109 1.00 88.50 139 VAL A O 1
ATOM 1090 N N . ALA A 1 140 ? -7.169 -1.132 9.968 1.00 83.25 140 ALA A N 1
ATOM 1091 C CA . ALA A 1 140 ? -5.982 -1.278 9.131 1.00 83.25 140 ALA A CA 1
ATOM 1092 C C . ALA A 1 140 ? -4.699 -0.899 9.902 1.00 83.25 140 ALA A C 1
ATOM 1094 O O . ALA A 1 140 ? -4.099 0.142 9.672 1.00 83.25 140 ALA A O 1
ATOM 1095 N N . ARG A 1 141 ? -4.304 -1.770 10.837 1.00 74.00 141 ARG A N 1
ATOM 1096 C CA . ARG A 1 141 ? -2.998 -1.748 11.524 1.00 74.00 141 ARG A CA 1
ATOM 1097 C C . ARG A 1 141 ? -1.900 -2.291 10.631 1.00 74.00 141 ARG A C 1
ATOM 1099 O O . ARG A 1 141 ? -2.246 -3.222 9.864 1.00 74.00 141 ARG A O 1
#

Sequence (141 aa):
MPKSVESDPRGPQLLRNLTTHIRLLRQESEIGIPVAGMTLELAEALRSAYSAGQVVRSLEKAERKLAAEERGLQMADRQIGVPRGVRVSRLLLLANEGSERFYRQIEALLRRHGPRVLAVRLEIDEHGLGELLFGPGRVAR

pLDDT: mean 88.46, std 7.81, range [56.59, 96.69]

Foldseek 3Di:
DPPVLVPDPCNVVVVVQFVVQWDALDPPHPDTAHEDEDDPVNLVVLQVCLVVVNDDFDPVRVLVVLVVVVVVQVVVCVVVVDDDDQAADEEAEAEPDDDPVRSVSVSVSCVVRVSHYHYYYYPHHQQVVQCSRPNHPGGRD

Radius of gyration: 15.81 Å; chains: 1; bounding box: 42×34×38 Å